Protein AF-A0A9E2GCK8-F1 (afdb_monomer_lite)

Structure (mmCIF, N/CA/C/O backbone):
data_AF-A0A9E2GCK8-F1
#
_entry.id   AF-A0A9E2GCK8-F1
#
loop_
_atom_site.group_PDB
_atom_site.id
_atom_site.type_symbol
_atom_site.label_atom_id
_atom_site.label_alt_id
_atom_site.label_comp_id
_atom_site.label_asym_id
_atom_site.label_entity_id
_atom_site.label_seq_id
_atom_site.pdbx_PDB_ins_code
_atom_site.Cartn_x
_atom_site.Cartn_y
_atom_site.Cartn_z
_atom_site.occupancy
_atom_site.B_iso_or_equiv
_atom_site.auth_seq_id
_atom_site.auth_comp_id
_atom_site.auth_asym_id
_atom_site.auth_atom_id
_atom_site.pdbx_PDB_model_num
ATOM 1 N N . MET A 1 1 ? 28.599 -0.018 -8.239 1.00 45.12 1 MET A N 1
ATOM 2 C CA . MET A 1 1 ? 27.196 -0.038 -7.742 1.00 45.12 1 MET A CA 1
ATOM 3 C C . MET A 1 1 ? 26.618 -1.464 -7.582 1.00 45.12 1 MET A C 1
ATOM 5 O O . MET A 1 1 ? 25.413 -1.599 -7.416 1.00 45.12 1 MET A O 1
ATOM 9 N N . ILE A 1 2 ? 27.445 -2.527 -7.601 1.00 51.84 2 ILE A N 1
ATOM 10 C CA . ILE A 1 2 ? 27.004 -3.942 -7.681 1.00 51.84 2 ILE A CA 1
ATOM 11 C C . ILE A 1 2 ? 27.206 -4.710 -6.350 1.00 51.84 2 ILE A C 1
ATOM 13 O O . ILE A 1 2 ? 26.521 -5.702 -6.103 1.00 51.84 2 ILE A O 1
ATOM 17 N N . ASP A 1 3 ? 28.071 -4.234 -5.448 1.00 55.47 3 ASP A N 1
ATOM 18 C CA . ASP A 1 3 ? 28.490 -5.013 -4.267 1.00 55.47 3 ASP A CA 1
ATOM 19 C C . ASP A 1 3 ? 27.462 -5.099 -3.137 1.00 55.47 3 ASP A C 1
ATOM 21 O O . ASP A 1 3 ? 27.314 -6.149 -2.510 1.00 55.47 3 ASP A O 1
ATOM 25 N N . GLY A 1 4 ? 26.697 -4.031 -2.894 1.00 53.56 4 GLY A N 1
ATOM 26 C CA . GLY A 1 4 ? 25.724 -4.008 -1.795 1.00 53.56 4 GLY A CA 1
ATOM 27 C C . GLY A 1 4 ? 24.593 -5.026 -1.971 1.00 53.56 4 GLY A C 1
ATOM 28 O O . GLY A 1 4 ? 24.173 -5.669 -1.013 1.00 53.56 4 GLY A O 1
ATOM 29 N N . PHE A 1 5 ? 24.136 -5.230 -3.209 1.00 57.75 5 PHE A N 1
ATOM 30 C CA . PHE A 1 5 ? 23.041 -6.153 -3.514 1.00 57.75 5 PHE A CA 1
ATOM 31 C C . PHE A 1 5 ? 23.463 -7.622 -3.366 1.00 57.75 5 PHE A C 1
ATOM 33 O O . PHE A 1 5 ? 22.720 -8.428 -2.806 1.00 57.75 5 PHE A O 1
ATOM 40 N N . LYS A 1 6 ? 24.691 -7.959 -3.785 1.00 58.84 6 LYS A N 1
ATOM 41 C CA . LYS A 1 6 ? 25.251 -9.311 -3.640 1.00 58.84 6 LYS A CA 1
ATOM 42 C C . LYS A 1 6 ? 25.412 -9.717 -2.173 1.00 58.84 6 LYS A C 1
ATOM 44 O O . LYS A 1 6 ? 25.141 -10.864 -1.827 1.00 58.84 6 LYS A O 1
ATOM 49 N N . LYS A 1 7 ? 25.816 -8.783 -1.302 1.00 65.12 7 LYS A N 1
ATOM 50 C CA . LYS A 1 7 ? 25.967 -9.040 0.140 1.00 65.12 7 LYS A CA 1
ATOM 51 C C . LYS A 1 7 ? 24.623 -9.338 0.813 1.00 65.12 7 LYS A C 1
ATOM 53 O O . LYS A 1 7 ? 24.526 -10.275 1.599 1.00 65.12 7 LYS A O 1
ATOM 58 N N . THR A 1 8 ? 23.584 -8.583 0.461 1.00 63.62 8 THR A N 1
ATOM 59 C CA . THR A 1 8 ? 22.229 -8.783 0.991 1.00 63.62 8 THR A CA 1
ATOM 60 C C . THR A 1 8 ? 21.623 -10.107 0.535 1.00 63.62 8 THR A C 1
ATOM 62 O O . THR A 1 8 ? 21.034 -10.809 1.349 1.00 63.62 8 THR A O 1
ATOM 65 N N . LEU A 1 9 ? 21.806 -10.490 -0.733 1.00 63.97 9 LEU A N 1
ATOM 66 C CA . LEU A 1 9 ? 21.296 -11.766 -1.243 1.00 63.97 9 LEU A CA 1
ATOM 67 C C . LEU A 1 9 ? 21.904 -12.969 -0.521 1.00 63.97 9 LEU A C 1
ATOM 69 O O . LEU A 1 9 ? 21.152 -13.827 -0.072 1.00 63.97 9 LEU A O 1
ATOM 73 N N . LYS A 1 10 ? 23.228 -12.978 -0.309 1.00 70.88 10 LYS A N 1
ATOM 74 C CA . LYS A 1 10 ? 23.901 -14.048 0.446 1.00 70.88 10 LYS A CA 1
ATOM 75 C C . LYS A 1 10 ? 23.356 -14.204 1.869 1.00 70.88 10 LYS A C 1
ATOM 77 O O . LYS A 1 10 ? 23.179 -15.323 2.334 1.00 70.88 10 LYS A O 1
ATOM 82 N N . LEU A 1 11 ? 23.072 -13.092 2.555 1.00 71.62 11 LEU A N 1
ATOM 83 C CA . LEU A 1 11 ? 22.512 -13.115 3.912 1.00 71.62 11 LEU A CA 1
ATOM 84 C C . LEU A 1 11 ? 21.071 -13.647 3.946 1.00 71.62 11 LEU A C 1
ATOM 86 O O . LEU A 1 11 ? 20.665 -14.286 4.913 1.00 71.62 11 LEU A O 1
ATOM 90 N N . ILE A 1 12 ? 20.276 -13.353 2.917 1.00 68.75 12 ILE A N 1
ATOM 91 C CA . ILE A 1 12 ? 18.901 -13.851 2.831 1.00 68.75 12 ILE A CA 1
ATOM 92 C C . ILE A 1 12 ? 18.919 -15.343 2.472 1.00 68.75 12 ILE A C 1
ATOM 94 O O . ILE A 1 12 ? 18.218 -16.118 3.112 1.00 68.75 12 ILE A O 1
ATOM 98 N N . GLU A 1 13 ? 19.762 -15.764 1.527 1.00 71.75 13 GLU A N 1
ATOM 99 C CA . GLU A 1 13 ? 19.972 -17.178 1.181 1.00 71.75 13 GLU A CA 1
ATOM 100 C C . GLU A 1 13 ? 20.389 -18.015 2.389 1.00 71.75 13 GLU A C 1
ATOM 102 O O . GLU A 1 13 ? 19.793 -19.062 2.625 1.00 71.75 13 GLU A O 1
ATOM 107 N N . SER A 1 14 ? 21.328 -17.525 3.205 1.00 78.69 14 SER A N 1
ATOM 108 C CA . SER A 1 14 ? 21.784 -18.233 4.407 1.00 78.69 14 SER A CA 1
ATOM 109 C C . SER A 1 14 ? 20.738 -18.311 5.522 1.00 78.69 14 SER A C 1
ATOM 111 O O . SER A 1 14 ? 20.915 -19.051 6.481 1.00 78.69 14 SER A O 1
ATOM 113 N N . ARG A 1 15 ? 19.683 -17.490 5.469 1.00 77.25 15 ARG A N 1
ATOM 114 C CA . ARG A 1 15 ? 18.612 -17.469 6.480 1.00 77.25 15 ARG A CA 1
ATOM 115 C C . ARG A 1 15 ? 17.349 -18.180 6.015 1.00 77.25 15 ARG A C 1
ATOM 117 O O . ARG A 1 15 ? 16.589 -18.668 6.842 1.00 77.25 15 ARG A O 1
ATOM 124 N N . PHE A 1 16 ? 17.126 -18.241 4.708 1.00 71.00 16 PHE A N 1
ATOM 125 C CA . PHE A 1 16 ? 15.904 -18.755 4.103 1.00 71.00 16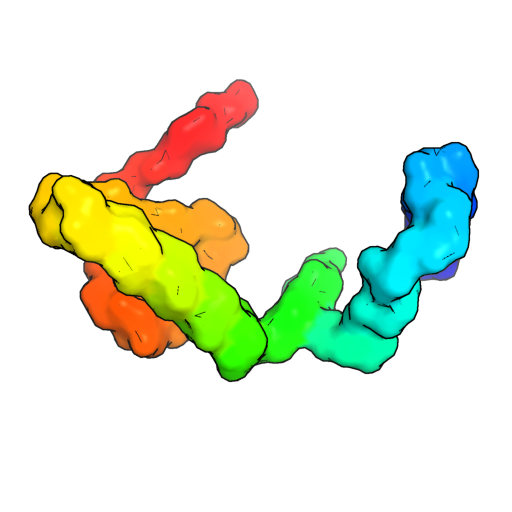 PHE A CA 1
ATOM 126 C C . PHE A 1 16 ? 16.250 -19.773 3.016 1.00 71.00 16 PHE A C 1
ATOM 128 O O . PHE A 1 16 ? 16.002 -19.560 1.826 1.00 71.00 16 PHE A O 1
ATOM 135 N N . HIS A 1 17 ? 16.849 -20.885 3.442 1.00 68.38 17 HIS A N 1
ATOM 136 C CA . HIS A 1 17 ? 17.289 -21.960 2.557 1.00 68.38 17 HIS A CA 1
ATOM 137 C C . HIS A 1 17 ? 16.106 -22.466 1.717 1.00 68.38 17 HIS A C 1
ATOM 139 O O . HIS A 1 17 ? 15.094 -22.909 2.254 1.00 68.38 17 HIS A O 1
ATOM 145 N N . GLY A 1 18 ? 16.213 -22.368 0.389 1.00 61.81 18 GLY A N 1
ATOM 146 C CA . GLY A 1 18 ? 15.187 -22.852 -0.543 1.00 61.81 18 GLY A CA 1
ATOM 147 C C . GLY A 1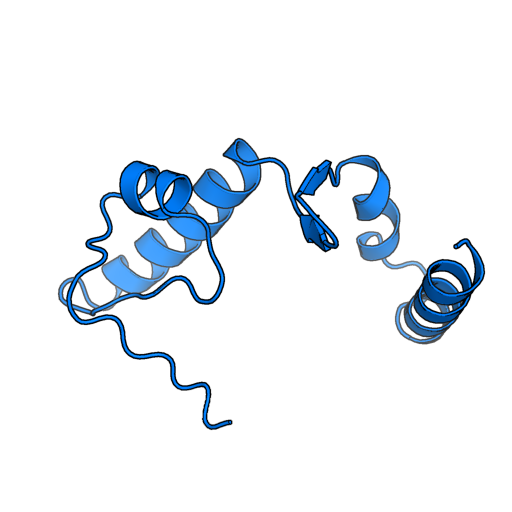 18 ? 13.888 -22.035 -0.590 1.00 61.81 18 GLY A C 1
ATOM 148 O O . GLY A 1 18 ? 12.959 -22.421 -1.300 1.00 61.81 18 GLY A O 1
ATOM 149 N N . ALA A 1 19 ? 13.794 -20.899 0.111 1.00 61.34 19 ALA A N 1
ATOM 150 C CA . ALA A 1 19 ? 12.567 -20.114 0.128 1.00 61.34 19 ALA A CA 1
ATOM 151 C C . ALA A 1 19 ? 12.311 -19.426 -1.223 1.00 61.34 19 ALA A C 1
ATOM 153 O O . ALA A 1 19 ? 13.132 -18.659 -1.737 1.00 61.34 19 ALA A O 1
ATOM 154 N N . ALA A 1 20 ? 11.104 -19.617 -1.762 1.00 57.94 20 ALA A N 1
ATOM 155 C CA . ALA A 1 20 ? 10.630 -18.946 -2.975 1.00 57.94 20 ALA A CA 1
ATOM 156 C C . ALA A 1 20 ? 10.652 -17.403 -2.878 1.00 57.94 20 ALA A C 1
ATOM 158 O O . ALA A 1 20 ? 10.649 -16.728 -3.908 1.00 57.94 20 ALA A O 1
ATOM 159 N N . LEU A 1 21 ? 10.749 -16.850 -1.660 1.00 55.28 21 LEU A N 1
ATOM 160 C CA . LEU A 1 21 ? 10.925 -15.421 -1.363 1.00 55.28 21 LEU A CA 1
ATOM 161 C C . LEU A 1 21 ? 12.082 -14.772 -2.143 1.00 55.28 21 LEU A C 1
ATOM 163 O O . LEU A 1 21 ? 11.987 -13.609 -2.529 1.00 55.28 21 LEU A O 1
ATOM 167 N N . LEU A 1 22 ? 13.148 -15.517 -2.445 1.00 52.53 22 LEU A N 1
ATOM 168 C CA . LEU A 1 22 ? 14.309 -15.001 -3.180 1.00 52.53 22 LEU A CA 1
ATOM 169 C C . LEU A 1 22 ? 14.074 -14.840 -4.690 1.00 52.53 22 LEU A C 1
ATOM 171 O O . LEU A 1 22 ? 14.760 -14.052 -5.345 1.00 52.53 22 LEU A O 1
ATOM 175 N N . LYS A 1 23 ? 13.078 -15.534 -5.257 1.00 54.47 23 LYS A N 1
ATOM 176 C CA . LYS A 1 23 ? 12.750 -15.456 -6.693 1.00 54.47 23 LYS A CA 1
ATOM 177 C C . LYS A 1 23 ? 11.953 -14.195 -7.062 1.00 54.47 23 LYS A C 1
ATOM 179 O O . LYS A 1 23 ? 11.802 -13.896 -8.244 1.00 54.47 23 LYS A O 1
ATOM 184 N N . VAL A 1 24 ? 11.493 -13.428 -6.071 1.00 54.81 24 VAL A N 1
ATOM 185 C CA . VAL A 1 24 ? 10.583 -12.277 -6.231 1.00 54.81 24 VAL A CA 1
ATOM 186 C C . VAL A 1 24 ? 11.277 -11.029 -6.810 1.00 54.81 24 VAL A C 1
ATOM 188 O O . VAL A 1 24 ? 10.624 -10.121 -7.325 1.00 54.81 24 VAL A O 1
ATOM 191 N N . ASN A 1 25 ? 12.614 -10.988 -6.821 1.00 55.38 25 ASN A N 1
ATOM 192 C CA . ASN A 1 25 ? 13.358 -9.817 -7.299 1.00 55.38 25 ASN A CA 1
ATOM 193 C C . ASN A 1 25 ? 13.224 -9.545 -8.806 1.00 55.38 25 ASN A C 1
ATOM 195 O O . ASN A 1 25 ? 13.478 -8.419 -9.228 1.00 55.38 25 ASN A O 1
ATOM 199 N N . LYS A 1 26 ? 12.811 -10.525 -9.625 1.00 57.81 26 LYS A N 1
ATOM 200 C CA . LYS A 1 26 ? 12.675 -10.320 -11.080 1.00 57.81 26 LYS A CA 1
ATOM 201 C C . LYS A 1 26 ? 11.530 -9.373 -11.460 1.00 57.81 26 LYS A C 1
ATOM 203 O O . LYS A 1 26 ? 11.556 -8.820 -12.551 1.00 57.81 26 LYS A O 1
ATOM 208 N N . SER A 1 27 ? 10.553 -9.173 -10.576 1.00 74.69 27 SER A N 1
ATOM 209 C CA . SER A 1 27 ? 9.374 -8.334 -10.831 1.00 74.69 27 SER A CA 1
ATOM 210 C C . SER A 1 27 ? 9.417 -6.962 -10.153 1.00 74.69 27 SER A C 1
ATOM 212 O O . SER A 1 27 ? 8.440 -6.224 -10.240 1.00 74.69 27 SER A O 1
ATOM 214 N N . LEU A 1 28 ? 10.500 -6.612 -9.449 1.00 85.25 28 LEU A N 1
ATOM 215 C CA . LEU A 1 28 ? 10.627 -5.302 -8.804 1.00 85.25 28 LEU A CA 1
ATOM 216 C C . LEU A 1 28 ? 11.008 -4.220 -9.820 1.00 85.25 28 LEU A C 1
ATOM 218 O O . LEU A 1 28 ? 11.832 -4.436 -10.705 1.00 85.25 28 LEU A O 1
ATOM 222 N N . VAL A 1 29 ? 10.450 -3.027 -9.641 1.00 87.88 29 VAL A N 1
ATOM 223 C CA . VAL A 1 29 ? 10.752 -1.832 -10.433 1.00 87.88 29 VAL A CA 1
ATOM 224 C C . VAL A 1 29 ? 11.621 -0.868 -9.633 1.00 87.88 29 VAL A C 1
ATOM 226 O O . VAL A 1 29 ? 11.557 -0.802 -8.401 1.00 87.88 29 VAL A O 1
ATOM 229 N N . ARG A 1 30 ? 12.463 -0.108 -10.332 1.00 86.88 30 ARG A N 1
ATOM 230 C CA . ARG A 1 30 ? 13.269 0.950 -9.721 1.00 86.88 30 ARG A CA 1
ATOM 231 C C . ARG A 1 30 ? 12.451 2.236 -9.668 1.00 86.88 30 ARG A C 1
ATOM 233 O O . ARG A 1 30 ? 12.085 2.774 -10.703 1.00 86.88 30 ARG A O 1
ATOM 240 N N . GLU A 1 31 ? 12.230 2.749 -8.464 1.00 84.62 31 GLU A N 1
ATOM 241 C CA . GLU A 1 31 ? 11.598 4.047 -8.230 1.00 84.62 31 GLU A CA 1
ATOM 242 C C . GLU A 1 31 ? 12.540 4.908 -7.379 1.00 84.62 31 GLU A C 1
ATOM 244 O O . GLU A 1 31 ? 12.763 4.665 -6.185 1.00 84.62 31 GLU A O 1
ATOM 249 N N . GLY A 1 32 ? 13.166 5.894 -8.028 1.00 83.19 32 GLY A N 1
ATOM 250 C CA . GLY A 1 32 ? 14.274 6.655 -7.455 1.00 83.19 32 GLY A CA 1
ATOM 251 C C . GLY A 1 32 ? 15.451 5.745 -7.081 1.00 83.19 32 GLY A C 1
ATOM 252 O O . GLY A 1 32 ? 15.943 4.957 -7.891 1.00 83.19 32 GLY A O 1
ATOM 253 N N . LYS A 1 33 ? 15.907 5.831 -5.826 1.00 83.62 33 LYS A N 1
ATOM 254 C CA . LYS A 1 33 ? 17.024 5.020 -5.302 1.00 83.62 33 LYS A CA 1
ATOM 255 C C . LYS A 1 33 ? 16.592 3.660 -4.732 1.00 83.62 33 LYS A C 1
ATOM 257 O O . LYS A 1 33 ? 17.444 2.924 -4.241 1.00 83.62 33 LYS A O 1
ATOM 262 N N . LYS A 1 34 ? 15.298 3.319 -4.761 1.00 80.94 34 LYS A N 1
ATOM 263 C CA . LYS A 1 34 ? 14.752 2.114 -4.115 1.00 80.94 34 LYS A CA 1
ATOM 264 C C . LYS A 1 34 ? 14.188 1.138 -5.145 1.00 80.94 34 LYS A C 1
ATOM 266 O O . LYS A 1 34 ? 13.634 1.549 -6.162 1.00 80.94 34 LYS A O 1
ATOM 271 N N . LEU A 1 35 ? 14.313 -0.154 -4.854 1.00 85.56 35 LEU A N 1
ATOM 272 C CA . LEU A 1 35 ? 13.529 -1.188 -5.523 1.00 85.56 35 LEU A CA 1
ATOM 273 C C . LEU A 1 35 ? 12.172 -1.283 -4.828 1.00 85.56 35 LEU A C 1
ATOM 275 O O . LEU A 1 35 ? 12.105 -1.301 -3.598 1.00 85.56 35 LEU A O 1
ATOM 279 N N . ARG A 1 36 ? 11.101 -1.303 -5.614 1.00 87.38 36 ARG A N 1
ATOM 280 C CA . ARG A 1 36 ? 9.720 -1.390 -5.138 1.00 87.38 36 ARG A CA 1
ATOM 281 C C . ARG A 1 36 ? 8.944 -2.389 -5.983 1.00 87.38 36 ARG A C 1
ATOM 283 O O . ARG A 1 36 ? 9.324 -2.692 -7.110 1.00 87.38 36 ARG A O 1
ATOM 290 N N . TYR A 1 37 ? 7.835 -2.888 -5.452 1.00 90.00 37 TYR A N 1
ATOM 291 C CA . TYR A 1 37 ? 6.873 -3.611 -6.277 1.00 90.00 37 TYR A CA 1
ATOM 292 C C . TYR A 1 37 ? 6.219 -2.658 -7.294 1.00 90.00 37 TYR A C 1
ATOM 294 O O . TYR A 1 37 ? 6.029 -1.479 -6.977 1.00 90.00 37 TYR A O 1
ATOM 302 N N . PRO A 1 38 ? 5.839 -3.151 -8.485 1.00 91.12 38 PRO A N 1
ATOM 303 C CA . PRO A 1 38 ? 5.018 -2.419 -9.437 1.00 91.12 38 PRO A CA 1
ATOM 304 C C . PRO A 1 38 ? 3.813 -1.759 -8.766 1.00 91.12 38 PRO A C 1
ATOM 306 O O . PRO A 1 38 ? 3.190 -2.337 -7.870 1.00 91.12 38 PRO A O 1
ATOM 309 N N . LYS A 1 39 ? 3.479 -0.542 -9.202 1.00 93.19 39 LYS A N 1
ATOM 310 C CA . LYS A 1 39 ? 2.416 0.289 -8.615 1.00 93.19 39 LYS A CA 1
ATOM 311 C C . LYS A 1 39 ? 1.099 -0.476 -8.428 1.00 93.19 39 LYS A C 1
ATOM 313 O O . LYS A 1 39 ? 0.516 -0.438 -7.351 1.00 93.19 39 LYS A O 1
ATOM 318 N N . ASN A 1 40 ? 0.661 -1.216 -9.447 1.00 93.62 40 ASN A N 1
ATOM 319 C CA . ASN A 1 40 ? -0.561 -2.027 -9.413 1.00 93.62 40 ASN A CA 1
ATOM 320 C C . ASN A 1 40 ? -0.520 -3.126 -8.338 1.00 93.62 40 ASN A C 1
ATOM 322 O O . ASN A 1 40 ? -1.515 -3.356 -7.656 1.00 93.62 40 ASN A O 1
ATOM 326 N N . LEU A 1 41 ? 0.632 -3.776 -8.150 1.00 92.88 41 LEU A N 1
ATOM 327 C CA . LEU A 1 41 ? 0.805 -4.790 -7.111 1.00 92.88 41 LEU A CA 1
ATOM 328 C C . LEU A 1 41 ? 0.807 -4.169 -5.715 1.00 92.88 41 LEU A C 1
ATOM 330 O O . LEU A 1 41 ? 0.223 -4.747 -4.805 1.00 92.88 41 LEU A O 1
ATOM 334 N N . ARG A 1 42 ? 1.388 -2.974 -5.551 1.00 94.56 42 ARG A N 1
ATOM 335 C CA . ARG A 1 42 ? 1.325 -2.227 -4.285 1.00 94.56 42 ARG A CA 1
ATOM 336 C C . ARG A 1 42 ? -0.107 -1.842 -3.932 1.00 94.56 42 ARG A C 1
ATOM 338 O O . ARG A 1 42 ? -0.530 -2.116 -2.817 1.00 94.56 42 ARG A O 1
ATOM 345 N N . VAL A 1 43 ? -0.867 -1.295 -4.884 1.00 96.81 43 VAL A N 1
ATOM 346 C CA . VAL A 1 43 ? -2.295 -0.987 -4.688 1.00 96.81 43 VAL A CA 1
ATOM 347 C C . VAL A 1 43 ? -3.065 -2.249 -4.297 1.00 96.81 43 VAL A C 1
ATOM 349 O O . VAL A 1 43 ? -3.756 -2.246 -3.286 1.00 96.81 43 VAL A O 1
ATOM 352 N N . LYS A 1 44 ? -2.893 -3.360 -5.023 1.00 96.50 44 LYS A N 1
ATOM 353 C CA . LYS A 1 44 ? -3.569 -4.626 -4.695 1.00 96.50 44 LYS A CA 1
ATOM 354 C C . LYS A 1 44 ? -3.212 -5.134 -3.293 1.00 96.50 44 LYS A C 1
ATOM 356 O O . LYS A 1 44 ? -4.095 -5.531 -2.535 1.00 96.50 44 LYS A O 1
ATOM 361 N N . MET A 1 45 ? -1.924 -5.123 -2.954 1.00 95.62 45 MET A N 1
ATOM 362 C CA . MET A 1 45 ? -1.416 -5.589 -1.664 1.00 95.62 45 MET A CA 1
ATOM 363 C C . MET A 1 45 ? -1.960 -4.742 -0.512 1.00 95.62 45 MET A C 1
ATOM 365 O O . MET A 1 45 ? -2.545 -5.288 0.419 1.00 95.62 45 MET A O 1
ATOM 369 N N . PHE A 1 46 ? -1.810 -3.417 -0.583 1.00 96.44 46 PHE A N 1
ATOM 370 C CA . PHE A 1 46 ? -2.296 -2.525 0.466 1.00 96.44 46 PHE A CA 1
ATOM 371 C C . PHE A 1 46 ? -3.819 -2.530 0.563 1.00 96.44 46 PHE A C 1
ATOM 373 O O . PHE A 1 46 ? -4.326 -2.581 1.674 1.00 96.44 46 PHE A O 1
ATOM 380 N N . GLY A 1 47 ? -4.542 -2.557 -0.561 1.00 97.50 47 GLY A N 1
ATOM 381 C CA . GLY A 1 47 ? -6.003 -2.665 -0.565 1.00 97.50 47 GLY A CA 1
ATOM 382 C C . GLY A 1 47 ? -6.483 -3.911 0.175 1.00 97.50 47 GLY A C 1
ATOM 383 O O . GLY A 1 47 ? -7.290 -3.805 1.088 1.00 97.50 47 GLY A O 1
ATOM 384 N N . THR A 1 48 ? -5.876 -5.068 -0.106 1.00 97.94 48 THR A N 1
ATOM 385 C CA . THR A 1 48 ? -6.204 -6.326 0.589 1.00 97.94 48 THR A CA 1
ATOM 386 C C . THR A 1 48 ? -6.000 -6.218 2.106 1.00 97.94 48 THR A C 1
ATOM 388 O O . THR A 1 48 ? -6.826 -6.694 2.883 1.00 97.94 48 THR A O 1
ATOM 391 N N . ILE A 1 49 ? -4.904 -5.586 2.540 1.00 96.44 49 ILE A N 1
ATOM 392 C CA . ILE A 1 49 ? -4.595 -5.393 3.965 1.00 96.44 49 ILE A CA 1
ATOM 393 C C . ILE A 1 49 ? -5.580 -4.408 4.608 1.00 96.44 49 ILE A C 1
ATOM 395 O O . ILE A 1 49 ? -6.094 -4.677 5.691 1.00 96.44 49 ILE A O 1
ATOM 399 N N . ILE A 1 50 ? -5.864 -3.287 3.942 1.00 95.94 50 ILE A N 1
ATOM 400 C CA . ILE A 1 50 ? -6.816 -2.271 4.406 1.00 95.94 50 ILE A CA 1
ATOM 401 C C . ILE A 1 50 ? -8.207 -2.882 4.567 1.00 95.94 50 ILE A C 1
ATOM 403 O O . ILE A 1 50 ? -8.831 -2.683 5.605 1.00 95.94 50 ILE A O 1
ATOM 407 N N . ASP A 1 51 ? -8.667 -3.663 3.590 1.00 96.50 51 ASP A N 1
ATOM 408 C CA . ASP A 1 51 ? -9.965 -4.336 3.643 1.00 96.50 51 ASP A CA 1
ATOM 409 C C . ASP A 1 51 ? -10.035 -5.316 4.815 1.00 96.50 51 ASP A C 1
ATOM 411 O O . ASP A 1 51 ? -11.040 -5.374 5.523 1.00 96.50 51 ASP A O 1
ATOM 415 N N . ALA A 1 52 ? -8.957 -6.067 5.060 1.00 97.56 52 ALA A N 1
ATOM 416 C CA . ALA A 1 52 ? -8.873 -6.967 6.204 1.00 97.56 52 ALA A CA 1
ATOM 417 C C . ALA A 1 52 ? -8.949 -6.206 7.537 1.00 97.56 52 ALA A C 1
ATOM 419 O O . ALA A 1 52 ? -9.717 -6.591 8.413 1.00 97.56 52 ALA A O 1
ATOM 420 N N . ILE A 1 53 ? -8.219 -5.097 7.679 1.00 95.69 53 ILE A N 1
ATOM 421 C CA . ILE A 1 53 ? -8.261 -4.253 8.883 1.00 95.69 53 ILE A CA 1
ATOM 422 C C . ILE A 1 53 ? -9.670 -3.672 9.083 1.00 95.69 53 ILE A C 1
ATOM 424 O O . ILE A 1 53 ? -10.242 -3.779 10.171 1.00 95.69 53 ILE A O 1
ATOM 428 N N . LYS A 1 54 ? -10.259 -3.103 8.025 1.00 95.06 54 LYS A N 1
ATOM 429 C CA . LYS A 1 54 ? -11.570 -2.441 8.082 1.00 95.06 54 LYS A CA 1
ATOM 430 C C . LYS A 1 54 ? -12.726 -3.397 8.360 1.00 95.06 54 LYS A C 1
ATOM 432 O O . LYS A 1 54 ? -13.712 -2.970 8.954 1.00 95.06 54 LYS A O 1
ATOM 437 N N . LYS A 1 55 ? -12.600 -4.682 8.007 1.00 96.75 55 LYS A N 1
ATOM 438 C CA . LYS A 1 55 ? -13.551 -5.730 8.420 1.00 96.75 55 LYS A CA 1
ATOM 439 C C . LYS A 1 55 ? -13.640 -5.888 9.938 1.00 96.75 55 LYS A C 1
ATOM 441 O O . LYS A 1 55 ? -14.699 -6.253 10.434 1.00 96.75 55 LYS A O 1
ATOM 446 N N . HIS A 1 56 ? -12.556 -5.626 10.667 1.00 96.38 56 HIS A N 1
ATOM 447 C CA . HIS A 1 56 ? -12.544 -5.688 12.130 1.00 96.38 56 HIS A CA 1
ATOM 448 C C . HIS A 1 56 ? -12.946 -4.359 12.774 1.00 96.38 56 HIS A C 1
ATOM 450 O O . HIS A 1 56 ? -13.655 -4.355 13.777 1.00 96.38 56 HIS A O 1
ATOM 456 N N . LYS A 1 57 ? -12.505 -3.230 12.208 1.00 94.56 57 LYS A N 1
ATOM 457 C CA . LYS A 1 57 ? -12.887 -1.886 12.657 1.00 94.56 57 LYS A CA 1
ATOM 458 C C . LYS A 1 57 ? -12.901 -0.925 11.473 1.00 94.56 57 LYS A C 1
ATOM 460 O O . LYS A 1 57 ? -11.849 -0.591 10.939 1.00 94.56 57 LYS A O 1
ATOM 465 N N . SER A 1 58 ? -14.088 -0.467 11.084 1.00 92.00 58 SER A N 1
ATOM 466 C CA . SER A 1 58 ? -14.277 0.382 9.900 1.00 92.00 58 SER A CA 1
ATOM 467 C C . SER A 1 58 ? -13.715 1.796 10.068 1.00 92.00 58 SER A C 1
ATOM 469 O O . SER A 1 58 ? -13.210 2.366 9.103 1.00 92.00 58 SER A O 1
ATOM 471 N N . ASP A 1 59 ? -13.792 2.340 11.283 1.00 89.81 59 ASP A N 1
ATOM 472 C CA . ASP A 1 59 ? -13.337 3.685 11.645 1.00 89.81 59 ASP A CA 1
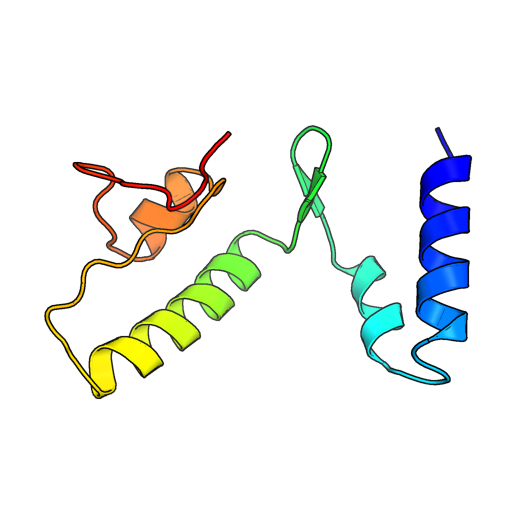ATOM 473 C C . ASP A 1 59 ? -11.952 3.632 12.302 1.00 89.81 59 ASP A C 1
ATOM 475 O O . ASP A 1 59 ? -11.778 3.793 13.513 1.00 89.81 59 ASP A O 1
ATOM 479 N N . ILE A 1 60 ? -10.957 3.259 11.504 1.00 88.88 60 ILE A N 1
ATOM 480 C CA . ILE A 1 60 ? -9.552 3.278 11.900 1.00 88.88 60 ILE A CA 1
ATOM 481 C C . ILE A 1 60 ? -8.766 4.092 10.883 1.00 88.88 60 ILE A C 1
ATOM 483 O O . ILE A 1 60 ? -8.911 3.903 9.671 1.00 88.88 60 ILE A O 1
ATOM 487 N N . ASP A 1 61 ? -7.938 4.999 11.389 1.00 87.69 61 ASP A N 1
ATOM 488 C CA . ASP A 1 61 ? -7.038 5.777 10.553 1.00 87.69 61 ASP A CA 1
ATOM 489 C C . ASP A 1 61 ? -5.860 4.901 10.108 1.00 87.69 61 ASP A C 1
ATOM 491 O O . ASP A 1 61 ? -5.206 4.239 10.919 1.00 87.69 61 ASP A O 1
ATOM 495 N N . ILE A 1 62 ? -5.616 4.857 8.799 1.00 89.00 62 ILE A N 1
ATOM 496 C CA . ILE A 1 62 ? -4.588 4.013 8.189 1.00 89.00 62 ILE A CA 1
ATOM 497 C C . ILE A 1 62 ? -3.676 4.893 7.349 1.00 89.00 62 ILE A C 1
ATOM 499 O O . ILE A 1 62 ? -4.102 5.518 6.379 1.00 89.00 62 ILE A O 1
ATOM 503 N N . SER A 1 63 ? -2.387 4.852 7.680 1.00 89.06 63 SER A N 1
ATOM 504 C CA . SER A 1 63 ? -1.344 5.600 6.988 1.00 89.06 63 SER A CA 1
ATOM 505 C C . SER A 1 63 ? -0.332 4.685 6.291 1.00 89.06 63 SER A C 1
ATOM 507 O O . SER A 1 63 ? 0.177 3.735 6.884 1.00 89.06 63 SER A O 1
ATOM 509 N N . LEU A 1 64 ? 0.023 4.997 5.038 1.00 89.56 64 LEU A N 1
ATOM 510 C CA . LEU A 1 64 ? 1.039 4.279 4.254 1.00 89.56 64 LEU A CA 1
ATOM 511 C C . LEU A 1 64 ? 2.394 5.005 4.288 1.00 89.56 64 LEU A C 1
ATOM 513 O O . LEU A 1 64 ? 2.707 5.861 3.456 1.00 89.56 64 LEU A O 1
ATOM 517 N N . CYS A 1 65 ? 3.231 4.659 5.265 1.00 85.38 65 CYS A N 1
ATOM 518 C CA . CYS A 1 65 ? 4.526 5.310 5.471 1.00 85.38 65 CYS A CA 1
ATOM 519 C C . CYS A 1 65 ? 5.464 5.208 4.248 1.00 85.38 65 CYS A C 1
ATOM 521 O O . CYS A 1 65 ? 5.638 4.141 3.657 1.00 85.38 65 CYS A O 1
ATOM 523 N N . LYS A 1 66 ? 6.128 6.327 3.906 1.00 85.00 66 LYS A N 1
ATOM 524 C CA . LYS A 1 66 ? 7.090 6.452 2.786 1.00 85.00 66 LYS A CA 1
ATOM 525 C C . LYS A 1 66 ? 6.515 6.010 1.434 1.00 85.00 66 LYS A C 1
ATOM 527 O O . LYS A 1 66 ? 7.274 5.581 0.548 1.00 85.00 66 LYS A O 1
ATOM 532 N N . GLU A 1 67 ? 5.198 6.121 1.280 1.00 90.50 67 GLU A N 1
ATOM 533 C CA . GLU A 1 67 ? 4.503 5.776 0.053 1.00 90.50 67 GLU A CA 1
ATOM 534 C C . GLU A 1 67 ? 4.089 7.007 -0.759 1.00 90.50 67 GLU A C 1
ATOM 536 O O . GLU A 1 67 ? 3.866 8.081 -0.206 1.00 90.50 67 GLU A O 1
ATOM 541 N N . GLN A 1 68 ? 4.050 6.859 -2.084 1.00 89.50 68 GLN A N 1
ATOM 542 C CA . GLN A 1 68 ? 3.782 7.964 -3.004 1.00 89.50 68 GLN A CA 1
ATOM 543 C C . GLN A 1 68 ? 2.293 8.360 -3.021 1.00 89.50 68 GLN A C 1
ATOM 545 O O . GLN A 1 68 ? 1.443 7.461 -2.992 1.00 89.50 68 GLN A O 1
ATOM 550 N N . PRO A 1 69 ? 1.959 9.662 -3.141 1.00 91.19 69 PRO A N 1
ATOM 551 C CA . PRO A 1 69 ? 0.583 10.176 -3.140 1.00 91.19 69 PRO A CA 1
ATOM 552 C C . PRO A 1 69 ? -0.395 9.453 -4.074 1.00 91.19 69 PRO A C 1
ATOM 554 O O . PRO A 1 69 ? -1.579 9.309 -3.772 1.00 91.19 69 PRO A O 1
ATOM 557 N N . GLU A 1 70 ? 0.079 8.958 -5.213 1.00 93.25 70 GLU A N 1
ATOM 558 C CA . GLU A 1 70 ? -0.760 8.284 -6.197 1.00 93.25 70 GLU A CA 1
ATOM 559 C C . GLU A 1 70 ? -1.277 6.932 -5.698 1.00 93.25 70 GLU A C 1
ATOM 561 O O . GLU A 1 70 ? -2.346 6.501 -6.126 1.00 93.25 70 GLU A O 1
ATOM 566 N N . ILE A 1 71 ? -0.538 6.257 -4.812 1.00 94.62 71 ILE A N 1
ATOM 567 C CA . ILE A 1 71 ? -0.995 5.022 -4.161 1.00 94.62 71 ILE A CA 1
ATOM 568 C C . ILE A 1 71 ? -2.071 5.343 -3.125 1.00 94.62 71 ILE A C 1
ATOM 570 O O . ILE A 1 71 ? -3.087 4.657 -3.084 1.00 94.62 71 ILE A O 1
ATOM 574 N N . TRP A 1 72 ? -1.886 6.409 -2.339 1.00 94.19 72 TRP A N 1
ATOM 575 C CA . TRP A 1 72 ? -2.884 6.877 -1.371 1.00 94.19 72 TRP A CA 1
ATOM 576 C C . TRP A 1 72 ? -4.213 7.183 -2.054 1.00 94.19 72 TRP A C 1
ATOM 578 O O . TRP A 1 72 ? -5.252 6.648 -1.668 1.00 94.19 72 TRP A O 1
ATOM 588 N N . LYS A 1 73 ? -4.158 7.970 -3.137 1.00 93.94 73 LYS A N 1
ATOM 589 C CA . LYS A 1 73 ? -5.332 8.315 -3.943 1.00 93.94 73 LYS A CA 1
ATOM 590 C C . LYS A 1 73 ? -6.006 7.073 -4.529 1.00 93.94 73 LYS A C 1
ATOM 592 O O . LYS A 1 73 ? -7.228 6.985 -4.499 1.00 93.94 73 LYS A O 1
ATOM 597 N N . ALA A 1 74 ? -5.229 6.113 -5.035 1.00 96.62 74 ALA A N 1
ATOM 598 C CA . ALA A 1 74 ? -5.767 4.870 -5.591 1.00 96.62 74 ALA A CA 1
ATOM 599 C C . ALA A 1 74 ? -6.485 3.992 -4.549 1.00 96.62 74 ALA A C 1
ATOM 601 O O . ALA A 1 74 ? -7.324 3.180 -4.923 1.00 96.62 74 ALA A O 1
ATOM 602 N N . LEU A 1 75 ? -6.168 4.157 -3.263 1.00 95.56 75 LEU A N 1
ATOM 603 C CA . LEU A 1 75 ? -6.755 3.405 -2.150 1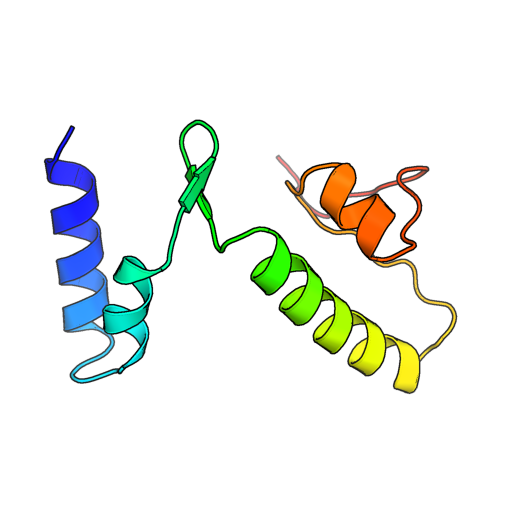.00 95.56 75 LEU A CA 1
ATOM 604 C C . LEU A 1 75 ? -7.842 4.186 -1.398 1.00 95.56 75 LEU A C 1
ATOM 606 O O . LEU A 1 75 ? -8.325 3.722 -0.368 1.00 95.56 75 LEU A O 1
ATOM 610 N N . GLY A 1 76 ? -8.208 5.378 -1.881 1.00 93.19 76 GLY A N 1
ATOM 611 C CA . GLY A 1 76 ? -9.192 6.236 -1.220 1.00 93.19 76 GLY A CA 1
ATOM 612 C C . GLY A 1 76 ? -8.746 6.738 0.157 1.00 93.19 76 GLY A C 1
ATOM 613 O O . GLY A 1 76 ? -9.592 7.084 0.978 1.00 93.19 76 GLY A O 1
ATOM 614 N N . LEU A 1 77 ? -7.438 6.761 0.432 1.00 90.56 77 LEU A N 1
ATOM 615 C CA . LEU A 1 77 ? -6.897 7.267 1.691 1.00 90.56 77 LEU A CA 1
ATOM 616 C C . LEU A 1 77 ? -6.659 8.778 1.607 1.00 90.56 77 LEU A C 1
ATOM 618 O O . LEU A 1 77 ? -6.148 9.296 0.609 1.00 90.56 77 LEU A O 1
ATOM 622 N N . GLY A 1 78 ? -6.998 9.486 2.684 1.00 86.56 78 GLY A N 1
ATOM 623 C CA . GLY A 1 78 ? -6.655 10.895 2.851 1.00 86.56 78 GLY A CA 1
ATOM 624 C C . GLY A 1 78 ? -5.179 11.067 3.212 1.00 86.56 78 GLY A C 1
ATOM 625 O O . GLY A 1 78 ? -4.621 10.262 3.943 1.00 86.56 78 GLY A O 1
ATOM 626 N N . MET A 1 79 ? -4.547 12.136 2.721 1.00 78.56 79 MET A N 1
ATOM 627 C CA . MET A 1 79 ? -3.159 12.493 3.072 1.00 78.56 79 MET A CA 1
ATOM 628 C C . MET A 1 79 ? -3.068 13.595 4.142 1.00 78.56 79 MET A C 1
ATOM 630 O O . MET A 1 79 ? -2.001 14.163 4.363 1.00 78.56 79 MET A O 1
ATOM 634 N N . LYS A 1 80 ? -4.188 13.965 4.773 1.00 73.69 80 LYS A N 1
ATOM 635 C CA . LYS A 1 80 ? -4.228 15.004 5.813 1.00 73.69 80 LYS A CA 1
ATOM 636 C C . LYS A 1 80 ? -4.059 14.359 7.187 1.00 73.69 80 LYS A C 1
ATOM 638 O O . LYS A 1 80 ? -4.638 13.310 7.424 1.00 73.69 80 LYS A O 1
ATOM 643 N N . GLY A 1 81 ? -3.308 15.002 8.083 1.00 67.62 81 GLY A N 1
ATOM 644 C CA . GLY A 1 81 ? -3.166 14.543 9.472 1.00 67.62 81 GLY A CA 1
ATOM 645 C C . GLY A 1 81 ? -2.289 13.301 9.662 1.00 67.62 81 GLY A C 1
ATOM 646 O O . GLY A 1 81 ? -2.349 12.680 10.716 1.00 67.62 81 GLY A O 1
ATOM 647 N N . LEU A 1 82 ? -1.471 12.943 8.665 1.00 69.81 82 LEU A N 1
ATOM 648 C CA . LEU A 1 82 ? -0.626 11.750 8.725 1.00 69.81 82 LEU A CA 1
ATOM 649 C C . LEU A 1 82 ? 0.376 11.847 9.877 1.00 69.81 82 LEU A C 1
ATOM 651 O O . LEU A 1 82 ? 1.240 12.725 9.884 1.00 69.81 82 LEU A O 1
ATOM 655 N N . SER A 1 83 ? 0.305 10.899 10.806 1.00 65.94 83 SER A N 1
ATOM 656 C CA . SER A 1 83 ? 1.332 10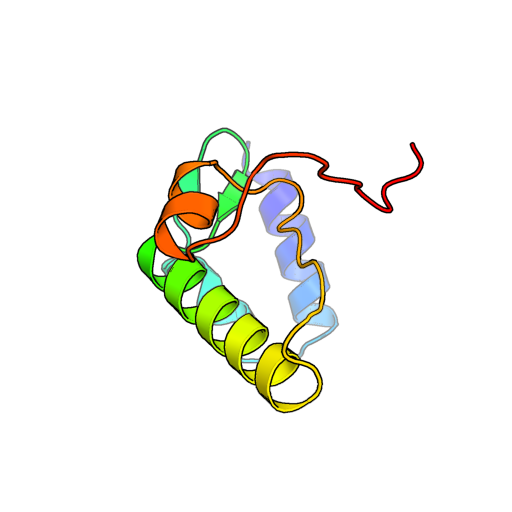.678 11.819 1.00 65.94 83 SER A CA 1
ATOM 657 C C . SER A 1 83 ? 2.119 9.418 11.447 1.00 65.94 83 SER A C 1
ATOM 659 O O . SER A 1 83 ? 1.546 8.353 11.224 1.00 65.94 83 SER A O 1
ATOM 661 N N . CYS A 1 84 ? 3.448 9.517 11.307 1.00 68.44 84 CYS A N 1
ATOM 662 C CA . CYS A 1 84 ? 4.269 8.304 11.338 1.00 68.44 84 CYS A CA 1
ATOM 663 C C . CYS A 1 84 ? 4.675 8.039 12.786 1.00 68.44 84 CYS A C 1
ATOM 665 O O . CYS A 1 84 ? 5.224 8.926 13.429 1.00 68.44 84 CYS A O 1
ATOM 667 N N . ASN A 1 85 ? 4.576 6.784 13.227 1.00 68.69 85 ASN A N 1
ATOM 668 C CA . ASN A 1 85 ? 5.264 6.294 14.431 1.00 68.69 85 ASN A CA 1
ATOM 669 C C . ASN A 1 85 ? 6.800 6.259 14.292 1.00 68.69 85 ASN A C 1
ATOM 671 O O . ASN A 1 85 ? 7.499 5.740 15.156 1.00 68.69 85 ASN A O 1
ATOM 675 N N . CYS A 1 86 ? 7.335 6.764 13.183 1.00 67.38 86 CYS A N 1
ATOM 676 C CA . CYS A 1 86 ? 8.754 6.947 12.966 1.00 67.38 86 CYS A CA 1
ATOM 677 C C . CYS A 1 86 ? 9.244 8.057 13.908 1.00 67.38 86 CYS A C 1
ATOM 679 O O . CYS A 1 86 ? 9.226 9.230 13.542 1.00 67.38 86 CYS A O 1
ATOM 681 N N . VAL A 1 87 ? 9.670 7.698 15.114 1.00 62.69 87 VAL A N 1
ATOM 682 C CA . VAL A 1 87 ? 10.583 8.542 15.889 1.00 62.69 87 VAL A CA 1
ATOM 683 C C . VAL A 1 87 ? 11.941 8.512 15.184 1.00 62.69 87 VAL A C 1
ATOM 685 O O . VAL A 1 87 ? 12.359 7.450 14.717 1.00 62.69 87 VAL A O 1
ATOM 688 N N . ASN A 1 88 ? 12.547 9.685 14.988 1.00 49.56 88 ASN A N 1
ATOM 689 C CA . ASN A 1 88 ? 13.859 9.810 14.344 1.00 49.56 88 ASN A CA 1
ATOM 690 C C . ASN A 1 88 ? 14.932 9.013 15.087 1.00 49.56 88 ASN A C 1
ATOM 692 O O . ASN A 1 88 ? 14.915 9.052 16.337 1.00 49.56 88 ASN A O 1
#

Sequence (88 aa):
MIDGFKKTLKLIESRFHGAALLKVNKSLVREGKKLRYPKNLRVKMFGTIIDAIKKHKSDIDISLCKEQPEIWKALGLGMKGLSCNCVN

Secondary structure (DSSP, 8-state):
--HHHHHHHHHHHTTSTT-GGGGGGGG-EEETTEEE-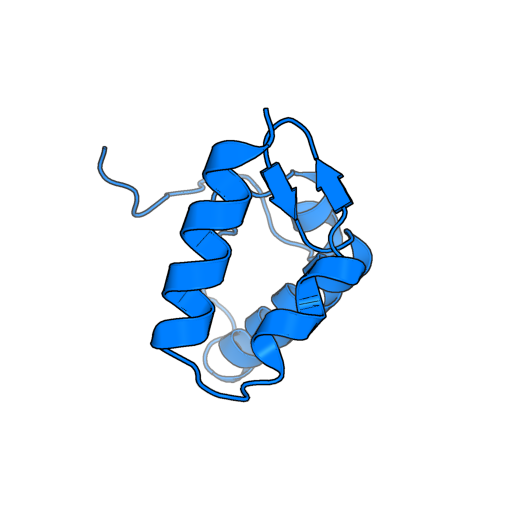-HHHHHHHHHHHHHHHHHH-SS-----TT--HHHHHHTT---SS-------

pLDDT: mean 79.82, std 15.29, range [45.12, 97.94]

Foldseek 3Di:
DPPVVVVVLVVVCVVQPPDPVSVPQVQWDDDPPDTHHPLVVLLVVVLVVLVVVCVVPVPDQDDDPPDDPVSCVSNVHDPPPDDDPDDD

Radius of gyration: 16.33 Å; chains: 1; bounding box: 43×38×27 Å